Protein AF-A0A7I4YP44-F1 (afdb_monomer_lite)

Structure (mmCIF, N/CA/C/O backbone):
data_AF-A0A7I4YP44-F1
#
_entry.id   AF-A0A7I4YP44-F1
#
loop_
_atom_site.group_PDB
_atom_site.id
_atom_site.type_symbol
_atom_site.label_atom_id
_atom_site.label_alt_id
_atom_site.label_comp_id
_atom_site.label_asym_id
_atom_site.label_entity_id
_atom_site.label_seq_id
_atom_site.pdbx_PDB_ins_code
_atom_site.Cartn_x
_atom_site.Cartn_y
_atom_site.Cartn_z
_atom_site.occupancy
_atom_site.B_iso_or_equiv
_atom_site.auth_seq_id
_atom_site.auth_comp_id
_atom_site.auth_asym_id
_atom_site.auth_atom_id
_atom_site.pdbx_PDB_model_num
ATOM 1 N N . MET A 1 1 ? -16.686 -9.422 32.277 1.00 51.53 1 MET A N 1
ATOM 2 C CA . MET A 1 1 ? -15.886 -10.233 31.337 1.00 51.53 1 MET A CA 1
ATOM 3 C C . MET A 1 1 ? -16.034 -9.745 29.895 1.00 51.53 1 MET A C 1
ATOM 5 O O . MET A 1 1 ? -15.048 -9.213 29.425 1.00 51.53 1 MET A O 1
ATOM 9 N N . ARG A 1 2 ? -17.223 -9.714 29.256 1.00 55.66 2 ARG A N 1
ATOM 10 C CA . ARG A 1 2 ? -17.375 -9.216 27.855 1.00 55.66 2 ARG A CA 1
ATOM 11 C C . ARG A 1 2 ? -16.712 -7.865 27.525 1.00 55.66 2 ARG A C 1
ATOM 13 O O . ARG A 1 2 ? -16.012 -7.774 26.530 1.00 55.66 2 ARG A O 1
ATOM 20 N N . LYS A 1 3 ? -16.858 -6.848 28.385 1.00 57.81 3 LYS A N 1
ATOM 21 C CA . LYS A 1 3 ? -16.250 -5.518 28.158 1.00 57.81 3 LYS A CA 1
ATOM 22 C C . LYS A 1 3 ? -14.714 -5.515 28.151 1.00 57.81 3 LYS A C 1
ATOM 24 O O . LYS A 1 3 ? -14.112 -4.610 27.594 1.00 57.81 3 LYS A O 1
ATOM 29 N N . GLN A 1 4 ? -14.083 -6.483 28.815 1.00 56.94 4 GLN A N 1
ATOM 30 C CA . GLN A 1 4 ? -12.623 -6.562 28.915 1.00 56.94 4 GLN A CA 1
ATOM 31 C C . GLN A 1 4 ? -12.027 -7.254 27.680 1.00 56.94 4 GLN A C 1
ATOM 33 O O . GLN A 1 4 ? -10.955 -6.869 27.216 1.00 56.94 4 GLN A O 1
ATOM 38 N N . ASP A 1 5 ? -12.764 -8.205 27.104 1.00 61.97 5 ASP A N 1
ATOM 39 C CA . ASP A 1 5 ? -12.400 -8.871 25.852 1.00 61.97 5 ASP A CA 1
ATOM 40 C C . ASP A 1 5 ? -12.530 -7.918 24.650 1.00 61.97 5 ASP A C 1
ATOM 42 O O . ASP A 1 5 ? -11.640 -7.879 23.803 1.00 61.97 5 ASP A O 1
ATOM 46 N N . GLU A 1 6 ? -13.578 -7.086 24.610 1.00 61.38 6 GLU A N 1
ATOM 47 C CA . GLU A 1 6 ? -13.774 -6.060 23.570 1.00 61.38 6 GLU A CA 1
ATOM 48 C C . GLU A 1 6 ? -12.644 -5.022 23.568 1.00 61.38 6 GLU A C 1
ATOM 50 O O . GLU A 1 6 ? -12.024 -4.793 22.530 1.00 61.38 6 GLU A O 1
ATOM 55 N N . LEU A 1 7 ? -12.286 -4.489 24.743 1.00 61.34 7 LEU A N 1
ATOM 56 C CA . LEU A 1 7 ? -11.187 -3.525 24.878 1.00 61.34 7 LEU A CA 1
ATOM 57 C C . LEU A 1 7 ? -9.839 -4.105 24.432 1.00 61.34 7 LEU A C 1
ATOM 59 O O . LEU A 1 7 ? -9.040 -3.422 23.797 1.00 61.34 7 LEU A O 1
ATOM 63 N N . THR A 1 8 ? -9.579 -5.375 24.754 1.00 66.12 8 THR A N 1
ATOM 64 C CA . THR A 1 8 ? -8.333 -6.053 24.364 1.00 66.12 8 THR A CA 1
ATOM 65 C C . THR A 1 8 ? -8.270 -6.253 22.848 1.00 66.12 8 THR A C 1
ATOM 67 O O . THR A 1 8 ? -7.208 -6.105 22.235 1.00 66.12 8 THR A O 1
ATOM 70 N N . ASN A 1 9 ? -9.412 -6.545 22.224 1.00 70.12 9 ASN A N 1
ATOM 71 C CA . ASN A 1 9 ? -9.514 -6.738 20.784 1.00 70.12 9 ASN A CA 1
ATOM 72 C C . ASN A 1 9 ? -9.307 -5.419 20.018 1.00 70.12 9 ASN A C 1
ATOM 74 O O . ASN A 1 9 ? -8.533 -5.375 19.062 1.00 70.12 9 ASN A O 1
ATOM 78 N N . GLU A 1 10 ? -9.905 -4.321 20.487 1.00 67.62 10 GLU A N 1
ATOM 79 C CA . GLU A 1 10 ? -9.705 -2.983 19.913 1.00 67.62 10 GLU A CA 1
ATOM 80 C C . GLU A 1 10 ? -8.256 -2.509 20.037 1.00 67.62 10 GLU A C 1
ATOM 82 O O . GLU A 1 10 ? -7.676 -2.016 19.067 1.00 67.62 10 GLU A O 1
ATOM 87 N N . PHE A 1 11 ? -7.628 -2.728 21.195 1.00 72.50 11 PHE A N 1
ATOM 88 C CA . PHE A 1 11 ? -6.229 -2.358 21.410 1.00 72.50 11 PHE A CA 1
ATOM 89 C C . PHE A 1 11 ? -5.282 -3.129 20.483 1.00 72.50 11 PHE A C 1
ATOM 91 O O . PHE A 1 11 ? -4.335 -2.567 19.929 1.00 72.50 11 PHE A O 1
ATOM 98 N N . THR A 1 12 ? -5.568 -4.414 20.264 1.00 76.44 12 THR A N 1
ATOM 99 C CA . THR A 1 12 ? -4.815 -5.264 19.333 1.00 76.44 12 THR A CA 1
ATOM 100 C C . THR A 1 12 ? -4.997 -4.792 17.890 1.00 76.44 12 THR A C 1
ATOM 102 O O . THR A 1 12 ? -4.027 -4.733 17.132 1.00 76.44 12 THR A O 1
ATOM 105 N N . TYR A 1 13 ? -6.214 -4.390 17.515 1.00 74.12 13 TYR A N 1
ATOM 106 C CA . TYR A 1 13 ? -6.522 -3.895 16.174 1.00 74.12 13 TYR A CA 1
ATOM 107 C C . TYR A 1 13 ? -5.831 -2.557 15.879 1.00 74.12 13 TYR A C 1
ATOM 109 O O . TYR A 1 13 ? -5.219 -2.394 14.823 1.00 74.12 13 TYR A O 1
ATOM 117 N N . ILE A 1 14 ? -5.854 -1.624 16.836 1.00 76.25 14 ILE A N 1
ATOM 118 C CA . ILE A 1 14 ? -5.133 -0.347 16.742 1.00 76.25 14 ILE A CA 1
ATOM 119 C C . ILE A 1 14 ? -3.624 -0.599 16.656 1.00 76.25 14 ILE A C 1
ATOM 121 O O . ILE A 1 14 ? -2.954 -0.035 15.791 1.00 76.25 14 ILE A O 1
ATOM 125 N N . GLY A 1 15 ? -3.085 -1.483 17.502 1.00 76.38 15 GLY A N 1
ATOM 126 C CA . GLY A 1 15 ? -1.670 -1.853 17.475 1.00 76.38 15 GLY A CA 1
ATOM 127 C C . GLY A 1 15 ? -1.239 -2.430 16.124 1.00 76.38 15 GLY A C 1
ATOM 128 O O . GLY A 1 15 ? -0.224 -2.009 15.567 1.00 76.38 15 GLY A O 1
ATOM 129 N N . ALA A 1 16 ? -2.039 -3.334 15.553 1.00 78.88 16 ALA A N 1
ATOM 130 C CA . ALA A 1 16 ? -1.795 -3.902 14.230 1.00 78.88 16 ALA A CA 1
ATOM 131 C C . ALA A 1 16 ? -1.863 -2.841 13.117 1.00 78.88 16 ALA A C 1
ATOM 133 O O . ALA A 1 16 ? -0.997 -2.818 12.241 1.00 78.88 16 ALA A O 1
ATOM 134 N N . ALA A 1 17 ? -2.840 -1.931 13.171 1.00 76.75 17 ALA A N 1
ATOM 135 C CA . ALA A 1 17 ? -2.992 -0.836 12.213 1.00 76.75 17 ALA A CA 1
ATOM 136 C C . ALA A 1 17 ? -1.791 0.126 12.239 1.00 76.75 17 ALA A C 1
ATOM 138 O O . ALA A 1 17 ? -1.252 0.480 11.187 1.00 76.75 17 ALA A O 1
ATOM 139 N N . VAL A 1 18 ? -1.323 0.501 13.435 1.00 77.62 18 VAL A N 1
ATOM 140 C CA . VAL A 1 18 ? -0.141 1.358 13.618 1.00 77.62 18 VAL A CA 1
ATOM 141 C C . VAL A 1 18 ? 1.122 0.655 13.125 1.00 77.62 18 VAL A C 1
ATOM 143 O O . VAL A 1 18 ? 1.891 1.241 12.364 1.00 77.62 18 VAL A O 1
ATOM 146 N N . LEU A 1 19 ? 1.328 -0.609 13.504 1.00 81.25 19 LEU A N 1
ATOM 147 C CA . LEU A 1 19 ? 2.489 -1.388 13.072 1.00 81.25 19 LEU A CA 1
ATOM 148 C C . LEU A 1 19 ? 2.529 -1.527 11.543 1.00 81.25 19 LEU A C 1
ATOM 150 O O . LEU A 1 19 ? 3.578 -1.319 10.930 1.00 81.25 19 LEU A O 1
ATOM 154 N N . TYR A 1 20 ? 1.379 -1.796 10.922 1.00 78.31 20 TYR A N 1
ATOM 155 C CA . TYR A 1 20 ? 1.241 -1.850 9.470 1.00 78.31 20 TYR A CA 1
ATOM 156 C C . TYR A 1 20 ? 1.583 -0.507 8.816 1.00 78.31 20 TYR A C 1
ATOM 158 O O . TYR A 1 20 ? 2.376 -0.469 7.876 1.00 78.31 20 TYR A O 1
ATOM 166 N N . ALA A 1 21 ? 1.049 0.604 9.332 1.00 74.25 21 ALA A N 1
ATOM 167 C CA . ALA A 1 21 ? 1.323 1.936 8.797 1.00 74.25 21 ALA A CA 1
ATOM 168 C C . ALA A 1 21 ? 2.810 2.314 8.906 1.00 74.25 21 ALA A C 1
ATOM 170 O O . ALA A 1 21 ? 3.376 2.882 7.967 1.00 74.25 21 ALA A O 1
ATOM 171 N N . VAL A 1 22 ? 3.469 1.966 10.016 1.00 80.62 22 VAL A N 1
ATOM 172 C CA . VAL A 1 22 ? 4.900 2.226 10.233 1.00 80.62 22 VAL A CA 1
ATOM 173 C C . VAL A 1 22 ? 5.757 1.400 9.276 1.00 80.62 22 VAL A C 1
ATOM 175 O O . VAL A 1 22 ? 6.589 1.960 8.560 1.00 80.62 22 VAL A O 1
ATOM 178 N N . ILE A 1 23 ? 5.537 0.084 9.213 1.00 83.75 23 ILE A N 1
ATOM 179 C CA . ILE A 1 23 ? 6.291 -0.805 8.319 1.00 83.75 23 ILE A CA 1
ATOM 180 C C . ILE A 1 23 ? 6.053 -0.411 6.858 1.00 83.75 23 ILE A C 1
ATOM 182 O O . ILE A 1 23 ? 7.015 -0.250 6.104 1.00 83.75 23 ILE A O 1
ATOM 186 N N . GLY A 1 24 ? 4.795 -0.184 6.472 1.00 77.69 24 GLY A N 1
ATOM 187 C CA . GLY A 1 24 ? 4.414 0.258 5.132 1.00 77.69 24 GLY A CA 1
ATOM 188 C C . GLY A 1 24 ? 5.097 1.568 4.743 1.00 77.69 24 GLY A C 1
ATOM 189 O O . GLY A 1 24 ? 5.679 1.664 3.665 1.00 77.69 24 GLY A O 1
ATOM 190 N N . SER A 1 25 ? 5.138 2.546 5.650 1.00 74.12 25 SER A N 1
ATOM 191 C CA . SER A 1 25 ? 5.832 3.820 5.419 1.00 74.12 25 SER A CA 1
ATOM 192 C C . SER A 1 25 ? 7.343 3.638 5.243 1.00 74.12 25 SER A C 1
ATOM 194 O O . SER A 1 25 ? 7.925 4.208 4.321 1.00 74.12 25 SER A O 1
ATOM 196 N N . ILE A 1 26 ? 7.994 2.805 6.065 1.00 81.69 26 ILE A N 1
ATOM 197 C CA . ILE A 1 26 ? 9.434 2.512 5.941 1.00 81.69 26 ILE A CA 1
ATOM 198 C C . ILE A 1 26 ? 9.744 1.850 4.593 1.00 81.69 26 ILE A C 1
ATOM 200 O O . ILE A 1 26 ? 10.704 2.233 3.915 1.00 81.69 26 ILE A O 1
ATOM 204 N N . LEU A 1 27 ? 8.938 0.864 4.194 1.00 79.69 27 LEU A N 1
ATOM 205 C CA . LEU A 1 27 ? 9.089 0.175 2.913 1.00 79.69 27 LEU A CA 1
ATOM 206 C C . LEU A 1 27 ? 8.882 1.139 1.740 1.00 79.69 27 LEU A C 1
ATOM 208 O O . LEU A 1 27 ? 9.709 1.169 0.830 1.00 79.69 27 LEU A O 1
ATOM 212 N N . ASN A 1 28 ? 7.867 1.999 1.813 1.00 77.12 28 ASN A N 1
ATOM 213 C CA . ASN A 1 28 ? 7.595 3.042 0.825 1.00 77.12 28 ASN A CA 1
ATOM 214 C C . ASN A 1 28 ? 8.755 4.041 0.681 1.00 77.12 28 ASN A C 1
ATOM 216 O O . ASN A 1 28 ? 9.134 4.400 -0.435 1.00 77.12 28 ASN A O 1
ATOM 220 N N . VAL A 1 29 ? 9.383 4.454 1.786 1.00 81.31 29 VAL A N 1
ATOM 221 C CA . VAL A 1 29 ? 10.573 5.322 1.752 1.00 81.31 29 VAL A CA 1
ATOM 222 C C . VAL A 1 29 ? 11.753 4.605 1.094 1.00 81.31 29 VAL A C 1
ATOM 224 O O . VAL A 1 29 ? 12.407 5.176 0.218 1.00 81.31 29 VAL A O 1
ATOM 227 N N . LYS A 1 30 ? 12.022 3.345 1.461 1.00 81.00 30 LYS A N 1
ATOM 228 C CA . LYS A 1 30 ? 13.080 2.541 0.822 1.00 81.00 30 LYS A CA 1
ATOM 229 C C . LYS A 1 30 ? 12.843 2.388 -0.679 1.00 81.00 30 LYS A C 1
ATOM 231 O O . LYS A 1 30 ? 13.780 2.524 -1.465 1.00 81.00 30 LYS A O 1
ATOM 236 N N . MET A 1 31 ? 11.595 2.165 -1.069 1.00 76.88 31 MET A N 1
ATOM 237 C CA . MET A 1 31 ? 11.165 2.038 -2.455 1.00 76.88 31 MET A CA 1
ATOM 238 C C . MET A 1 31 ? 11.358 3.345 -3.236 1.00 76.88 31 MET A C 1
ATOM 240 O O . MET A 1 31 ? 11.912 3.315 -4.331 1.00 76.88 31 MET A O 1
ATOM 244 N N . LEU A 1 32 ? 11.034 4.505 -2.652 1.00 78.12 32 LEU A N 1
ATOM 245 C CA . LEU A 1 32 ? 11.340 5.818 -3.240 1.00 78.12 32 LEU A CA 1
ATOM 246 C C . LEU A 1 32 ? 12.845 6.070 -3.388 1.00 78.12 32 LEU A C 1
ATOM 248 O O . LEU A 1 32 ? 13.285 6.625 -4.396 1.00 78.12 32 LEU A O 1
ATOM 252 N N . VAL A 1 33 ? 13.653 5.681 -2.398 1.00 83.06 33 VAL A N 1
ATOM 253 C CA . VAL A 1 33 ? 15.118 5.809 -2.475 1.00 83.06 33 VAL A CA 1
ATOM 254 C C . VAL A 1 33 ? 15.674 4.928 -3.592 1.00 83.06 33 VAL A C 1
ATOM 256 O O . VAL A 1 33 ? 16.513 5.390 -4.370 1.00 83.06 33 VAL A O 1
ATOM 259 N N . TYR A 1 34 ? 15.192 3.690 -3.706 1.00 79.44 34 TYR A N 1
ATOM 260 C CA . TYR A 1 34 ? 15.557 2.781 -4.788 1.00 79.44 34 TYR A CA 1
ATOM 261 C C . TYR A 1 34 ? 15.146 3.347 -6.152 1.00 79.44 34 TYR A C 1
ATOM 263 O O . TYR A 1 34 ? 15.974 3.437 -7.056 1.00 79.44 34 TYR A O 1
ATOM 271 N N . LEU A 1 35 ? 13.916 3.852 -6.264 1.00 76.56 35 LEU A N 1
ATOM 272 C CA . LEU A 1 35 ? 13.407 4.491 -7.473 1.00 76.56 35 LEU A CA 1
ATOM 273 C C . LEU A 1 35 ? 14.268 5.687 -7.897 1.00 76.56 35 LEU A C 1
ATOM 275 O O . LEU A 1 35 ? 14.654 5.796 -9.058 1.00 76.56 35 LEU A O 1
ATOM 279 N N . ARG A 1 36 ? 14.639 6.562 -6.954 1.00 80.62 36 ARG A N 1
ATOM 280 C CA . ARG A 1 36 ? 15.536 7.698 -7.221 1.00 80.62 36 ARG A CA 1
ATOM 281 C C . ARG A 1 36 ? 16.917 7.252 -7.695 1.00 80.62 36 ARG A C 1
ATOM 283 O O . ARG A 1 36 ? 17.500 7.923 -8.542 1.00 80.62 36 ARG A O 1
ATOM 290 N N . ARG A 1 37 ? 17.458 6.153 -7.158 1.00 79.94 37 ARG A N 1
ATOM 291 C CA . ARG A 1 37 ? 18.737 5.585 -7.622 1.00 79.94 37 ARG A CA 1
ATOM 292 C C . ARG A 1 37 ? 18.618 5.056 -9.051 1.00 79.94 37 ARG A C 1
ATOM 294 O O . ARG A 1 37 ? 19.468 5.392 -9.868 1.00 79.94 37 ARG A O 1
ATOM 301 N N . MET A 1 38 ? 17.547 4.325 -9.360 1.00 70.12 38 MET A N 1
ATOM 302 C CA . MET A 1 38 ? 17.274 3.808 -10.708 1.00 70.12 38 MET A CA 1
ATOM 303 C C . MET A 1 38 ? 17.116 4.943 -11.730 1.00 70.12 38 MET A C 1
ATOM 305 O O . MET A 1 38 ? 17.747 4.913 -12.780 1.00 70.12 38 MET A O 1
ATOM 309 N N . LEU A 1 39 ? 16.367 5.997 -11.390 1.00 72.94 39 LEU A N 1
ATOM 310 C CA . LEU A 1 39 ? 16.194 7.177 -12.249 1.00 72.94 39 LEU A CA 1
ATOM 311 C C . LEU A 1 39 ? 17.503 7.950 -12.477 1.00 72.94 39 LEU A C 1
ATOM 313 O O . LEU A 1 39 ? 17.750 8.439 -13.576 1.00 72.94 39 LEU A O 1
ATOM 317 N N . LYS A 1 40 ? 18.368 8.059 -11.459 1.00 75.31 40 LYS A N 1
ATOM 318 C CA . LYS A 1 40 ? 19.690 8.691 -11.612 1.00 75.31 40 LYS A CA 1
ATOM 319 C C . LYS A 1 40 ? 20.614 7.889 -12.527 1.00 75.31 40 LYS A C 1
ATOM 321 O O . LYS A 1 40 ? 21.353 8.492 -13.297 1.00 75.31 40 LYS A O 1
ATOM 326 N N . LEU A 1 41 ? 20.569 6.560 -12.442 1.00 66.88 41 LEU A N 1
ATOM 327 C CA . LEU A 1 41 ? 21.342 5.663 -13.305 1.00 66.88 41 LEU A CA 1
ATOM 328 C C . LEU A 1 41 ? 20.827 5.681 -14.755 1.00 66.88 41 LEU A C 1
ATOM 330 O O . LEU A 1 41 ? 21.632 5.637 -15.682 1.00 66.88 41 LEU A O 1
ATOM 334 N N . SER A 1 42 ? 19.512 5.809 -14.966 1.00 60.28 42 SER A N 1
ATOM 335 C CA . SER A 1 42 ? 18.916 5.783 -16.310 1.00 60.28 42 SER A CA 1
ATOM 336 C C . SER A 1 42 ? 18.941 7.130 -17.052 1.00 60.28 42 SER A C 1
ATOM 338 O O . SER A 1 42 ? 18.679 7.174 -18.255 1.00 60.28 42 SER A O 1
ATOM 340 N N . ASN A 1 43 ? 19.350 8.219 -16.382 1.00 56.53 43 ASN A N 1
ATOM 341 C CA . ASN A 1 43 ? 19.576 9.540 -16.989 1.00 56.53 43 ASN A CA 1
ATOM 342 C C . ASN A 1 43 ? 20.692 9.542 -18.063 1.00 56.53 43 ASN A C 1
ATOM 344 O O . ASN A 1 43 ? 20.899 10.542 -18.746 1.00 56.53 43 ASN A O 1
ATOM 348 N N . SER A 1 44 ? 21.378 8.412 -18.260 1.00 56.94 44 SER A N 1
ATOM 349 C CA . SER A 1 44 ? 22.252 8.144 -19.404 1.00 56.94 44 SER A CA 1
ATOM 350 C C . SER A 1 44 ? 21.429 7.809 -20.666 1.00 56.94 44 SER A C 1
ATOM 352 O O . SER A 1 44 ? 21.434 6.682 -21.144 1.00 56.94 44 SER A O 1
ATOM 354 N N . ALA A 1 45 ? 20.653 8.788 -21.152 1.00 52.44 45 ALA A N 1
ATOM 355 C CA . ALA A 1 45 ? 19.991 8.950 -22.465 1.00 52.44 45 ALA A CA 1
ATOM 356 C C . ALA A 1 45 ? 19.220 7.786 -23.149 1.00 52.44 45 ALA A C 1
ATOM 358 O O . ALA A 1 45 ? 18.573 8.022 -24.171 1.00 52.44 45 ALA A O 1
ATOM 359 N N . ARG A 1 46 ? 19.219 6.549 -22.642 1.00 54.66 46 ARG A N 1
ATOM 360 C CA . ARG A 1 46 ? 18.636 5.385 -23.334 1.00 54.66 46 ARG A CA 1
ATOM 361 C C . ARG A 1 46 ? 17.933 4.431 -22.377 1.00 54.66 46 ARG A C 1
ATOM 363 O O . ARG A 1 46 ? 18.164 3.230 -22.370 1.00 54.66 46 ARG A O 1
ATOM 370 N N . MET A 1 47 ? 17.041 4.991 -21.574 1.00 58.69 47 MET A N 1
ATOM 371 C CA . MET A 1 47 ? 16.177 4.225 -20.688 1.00 58.69 47 MET A CA 1
ATOM 372 C C . MET A 1 47 ? 15.232 3.343 -21.522 1.00 58.69 47 MET A C 1
ATOM 374 O O . MET A 1 47 ? 14.391 3.855 -22.274 1.00 58.69 47 MET A O 1
ATOM 378 N N . ALA A 1 48 ? 15.399 2.023 -21.427 1.00 61.53 48 ALA A N 1
ATOM 379 C CA . ALA A 1 48 ? 14.608 1.061 -22.188 1.00 61.53 48 ALA A CA 1
ATOM 380 C C . ALA A 1 48 ? 13.117 1.184 -21.819 1.00 61.53 48 ALA A C 1
ATOM 382 O O . ALA A 1 48 ? 12.769 1.497 -20.680 1.00 61.53 48 ALA A O 1
ATOM 383 N N . VAL A 1 49 ? 12.207 0.916 -22.765 1.00 65.12 49 VAL A N 1
ATOM 384 C CA . VAL A 1 49 ? 10.742 0.952 -22.532 1.00 65.12 49 VAL A CA 1
ATOM 385 C C . VAL A 1 49 ? 10.345 0.106 -21.312 1.00 65.12 49 VAL A C 1
ATOM 387 O O . VAL A 1 49 ? 9.462 0.481 -20.544 1.00 65.12 49 VAL A O 1
ATOM 390 N N . HIS A 1 50 ? 11.069 -0.992 -21.095 1.00 64.50 50 HIS A N 1
ATOM 391 C CA . HIS A 1 50 ? 10.933 -1.880 -19.944 1.00 64.50 50 HIS A CA 1
ATOM 392 C C . HIS A 1 50 ? 11.205 -1.186 -18.596 1.00 64.50 50 HIS A C 1
ATOM 394 O O . HIS A 1 50 ? 10.399 -1.297 -17.672 1.00 64.50 50 HIS A O 1
ATOM 400 N N . GLU A 1 51 ? 12.259 -0.372 -18.501 1.00 66.44 51 GLU A N 1
ATOM 401 C CA . GLU A 1 51 ? 12.606 0.366 -17.278 1.00 66.44 51 GLU A CA 1
ATOM 402 C C . GLU A 1 51 ? 11.576 1.451 -16.943 1.00 66.44 51 GLU A C 1
ATOM 404 O O . GLU A 1 51 ? 11.274 1.686 -15.772 1.00 66.44 51 GLU A O 1
ATOM 409 N N . LYS A 1 52 ? 10.977 2.082 -17.964 1.00 67.62 52 LYS A N 1
ATOM 410 C CA . LYS A 1 52 ? 9.885 3.056 -17.772 1.00 67.62 52 LYS A CA 1
ATOM 411 C C . LYS A 1 52 ? 8.642 2.383 -17.192 1.00 67.62 52 LYS A C 1
ATOM 413 O O . LYS A 1 52 ? 8.013 2.941 -16.294 1.00 67.62 52 LYS A O 1
ATOM 418 N N . GLY A 1 53 ? 8.343 1.168 -17.655 1.00 72.06 53 GLY A N 1
ATOM 419 C CA . GLY A 1 53 ? 7.293 0.323 -17.091 1.00 72.06 53 GLY A CA 1
ATOM 420 C C . GLY A 1 53 ? 7.537 0.023 -15.613 1.00 72.06 53 GLY A C 1
ATOM 421 O O . GLY A 1 53 ? 6.641 0.239 -14.801 1.00 72.06 53 GLY A O 1
ATOM 422 N N . MET A 1 54 ? 8.758 -0.382 -15.244 1.00 72.31 54 MET A N 1
ATOM 423 C CA . MET A 1 54 ? 9.116 -0.668 -13.845 1.00 72.31 54 MET A CA 1
ATOM 424 C C . MET A 1 54 ? 8.940 0.551 -12.934 1.00 72.31 54 MET A C 1
ATOM 426 O O . MET A 1 54 ? 8.389 0.430 -11.839 1.00 72.31 54 MET A O 1
ATOM 430 N N . VAL A 1 55 ? 9.363 1.733 -13.387 1.00 74.25 55 VAL A N 1
ATOM 431 C CA . VAL A 1 55 ? 9.211 2.999 -12.649 1.00 74.25 55 VAL A CA 1
ATOM 432 C C . VAL A 1 55 ? 7.738 3.335 -12.419 1.00 74.25 55 VAL A C 1
ATOM 434 O O . VAL A 1 55 ? 7.347 3.625 -11.290 1.00 74.25 55 VAL A O 1
ATOM 437 N N . PHE A 1 56 ? 6.914 3.264 -13.465 1.00 77.50 56 PHE A N 1
ATOM 438 C CA . PHE A 1 56 ? 5.483 3.562 -13.379 1.00 77.50 56 PHE A CA 1
ATOM 439 C C . PHE A 1 56 ? 4.758 2.602 -12.430 1.00 77.50 56 PHE A C 1
ATOM 441 O O . PHE A 1 56 ? 4.036 3.020 -11.530 1.00 77.50 56 PHE A O 1
ATOM 448 N N . CYS A 1 57 ? 5.042 1.314 -12.574 1.00 76.25 57 CYS A N 1
ATOM 449 C CA . CYS A 1 57 ? 4.556 0.253 -11.710 1.00 76.25 57 CYS A CA 1
ATOM 450 C C . CYS A 1 57 ? 4.926 0.463 -10.233 1.00 76.25 57 CYS A C 1
ATOM 452 O O . CYS A 1 57 ? 4.089 0.336 -9.342 1.00 76.25 57 CYS A O 1
ATOM 454 N N . THR A 1 58 ? 6.179 0.846 -9.981 1.00 77.06 58 THR A N 1
ATOM 455 C CA . THR A 1 58 ? 6.674 1.186 -8.643 1.00 77.06 58 THR A CA 1
ATOM 456 C C . THR A 1 58 ? 5.897 2.382 -8.078 1.00 77.06 58 THR A C 1
ATOM 458 O O . THR A 1 58 ? 5.422 2.334 -6.950 1.00 77.06 58 THR A O 1
ATOM 461 N N . LEU A 1 59 ? 5.675 3.442 -8.858 1.00 80.56 59 LEU A N 1
ATOM 462 C CA . LEU A 1 59 ? 4.887 4.596 -8.402 1.00 80.56 59 LEU A CA 1
ATOM 463 C C . LEU A 1 59 ? 3.431 4.240 -8.076 1.00 80.56 59 LEU A C 1
ATOM 465 O O . LEU A 1 59 ? 2.893 4.735 -7.087 1.00 80.56 59 LEU A O 1
ATOM 469 N N . ILE A 1 60 ? 2.813 3.361 -8.866 1.00 83.12 60 ILE A N 1
ATOM 470 C CA . ILE A 1 60 ? 1.454 2.871 -8.619 1.00 83.12 60 ILE A CA 1
ATOM 471 C C . ILE A 1 60 ? 1.382 2.112 -7.292 1.00 83.12 60 ILE A C 1
ATOM 473 O O . ILE A 1 60 ? 0.552 2.438 -6.444 1.00 83.12 60 ILE A O 1
ATOM 477 N N . VAL A 1 61 ? 2.266 1.129 -7.089 1.00 81.31 61 VAL A N 1
ATOM 478 C CA . VAL A 1 61 ? 2.306 0.340 -5.847 1.00 81.31 61 VAL A CA 1
ATOM 479 C C . VAL A 1 61 ? 2.555 1.249 -4.643 1.00 81.31 61 VAL A C 1
ATOM 481 O O . VAL A 1 61 ? 1.880 1.116 -3.625 1.00 81.31 61 VAL A O 1
ATOM 484 N N . PHE A 1 62 ? 3.453 2.229 -4.770 1.00 82.31 62 PHE A N 1
ATOM 485 C CA . PHE A 1 62 ? 3.687 3.233 -3.732 1.00 82.31 62 PHE A CA 1
ATOM 486 C C . PHE A 1 62 ? 2.407 4.020 -3.397 1.00 82.31 62 PHE A C 1
ATOM 488 O O . PHE A 1 62 ? 2.058 4.152 -2.223 1.00 82.31 62 PHE A O 1
ATOM 495 N N . GLY A 1 63 ? 1.68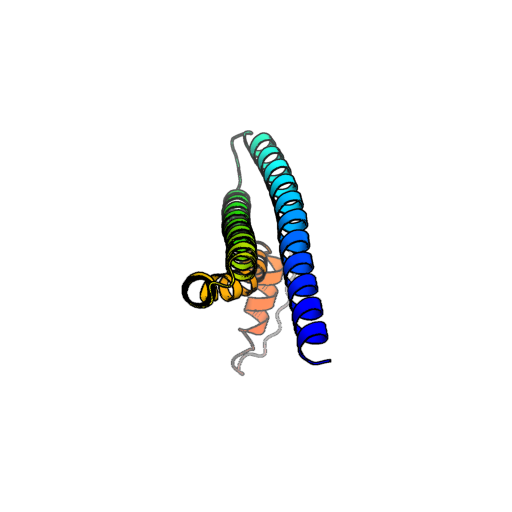5 4.507 -4.412 1.00 83.62 63 GLY A N 1
ATOM 496 C CA . GLY A 1 63 ? 0.446 5.266 -4.233 1.00 83.62 63 GLY A CA 1
ATOM 497 C C . GLY A 1 63 ? -0.618 4.477 -3.471 1.00 83.62 63 GLY A C 1
ATOM 498 O O . GLY A 1 63 ? -1.135 4.957 -2.462 1.00 83.62 63 GLY A O 1
ATOM 499 N N . PHE A 1 64 ? -0.881 3.238 -3.886 1.00 84.69 64 PHE A N 1
ATOM 500 C CA . PHE A 1 64 ? -1.862 2.381 -3.215 1.00 84.69 64 PHE A CA 1
ATOM 501 C C . PHE A 1 64 ? -1.446 1.997 -1.793 1.00 84.69 64 PHE A C 1
ATOM 503 O O . PHE A 1 64 ? -2.275 2.013 -0.883 1.00 84.69 64 PHE A O 1
ATOM 510 N N . THR A 1 65 ? -0.155 1.752 -1.563 1.00 81.75 65 THR A N 1
ATOM 511 C CA . THR A 1 65 ? 0.354 1.455 -0.217 1.00 81.75 65 THR A CA 1
ATOM 512 C C . THR A 1 65 ? 0.178 2.659 0.718 1.00 81.75 65 THR A C 1
ATOM 514 O O . THR A 1 65 ? -0.193 2.492 1.877 1.00 81.75 65 THR A O 1
ATOM 517 N N . MET A 1 66 ? 0.381 3.888 0.229 1.00 83.12 66 MET A N 1
ATOM 518 C CA . MET A 1 66 ? 0.120 5.102 1.014 1.00 83.12 66 MET A CA 1
ATOM 519 C C . MET A 1 66 ? -1.373 5.290 1.310 1.00 83.12 66 MET A C 1
ATOM 521 O O . MET A 1 66 ? -1.720 5.620 2.442 1.00 83.12 66 MET A O 1
ATOM 525 N N . MET A 1 67 ? -2.260 5.021 0.344 1.00 85.69 67 MET A N 1
ATOM 526 C CA . MET A 1 67 ? -3.712 5.068 0.570 1.00 85.69 67 MET A CA 1
ATOM 527 C C . MET A 1 67 ? -4.163 4.061 1.639 1.00 85.69 67 MET A C 1
ATOM 529 O O . MET A 1 67 ? -4.997 4.398 2.479 1.00 85.69 67 MET A O 1
ATOM 533 N N . MET A 1 68 ? -3.569 2.863 1.663 1.00 83.31 68 MET A N 1
ATOM 534 C CA . MET A 1 68 ? -3.794 1.870 2.719 1.00 83.31 68 MET A CA 1
ATOM 535 C C . MET A 1 68 ? -3.329 2.365 4.090 1.00 83.31 68 MET A C 1
ATOM 537 O O . MET A 1 68 ? -4.062 2.241 5.069 1.00 83.31 68 MET A O 1
ATOM 541 N N . CYS A 1 69 ? -2.141 2.970 4.182 1.00 83.38 69 CYS A N 1
ATOM 542 C CA . CYS A 1 69 ? -1.684 3.583 5.432 1.00 83.38 69 CYS A CA 1
ATOM 543 C C . CYS A 1 69 ? -2.673 4.653 5.921 1.00 83.38 69 CYS A C 1
ATOM 545 O O . CYS A 1 69 ? -3.020 4.673 7.101 1.00 83.38 69 CYS A O 1
ATOM 547 N N . THR A 1 70 ? -3.178 5.504 5.020 1.00 85.81 70 THR A N 1
ATOM 548 C CA . THR A 1 70 ? -4.207 6.500 5.348 1.00 85.81 70 THR A CA 1
ATOM 549 C C . THR A 1 70 ? -5.481 5.841 5.872 1.00 85.81 70 THR A C 1
ATOM 551 O O . THR A 1 70 ? -5.992 6.269 6.903 1.00 85.81 70 THR A O 1
ATOM 554 N N . GLN A 1 71 ? -5.963 4.770 5.234 1.00 87.25 71 GLN A N 1
ATOM 555 C CA . GLN A 1 71 ? -7.128 4.019 5.709 1.00 87.25 71 GLN A CA 1
ATOM 556 C C . GLN A 1 71 ? -6.944 3.520 7.147 1.00 87.25 71 GLN A C 1
ATOM 558 O O . GLN A 1 71 ? -7.853 3.660 7.962 1.00 87.25 71 GLN A O 1
ATOM 563 N N . GLN A 1 72 ? -5.777 2.952 7.465 1.00 83.56 72 GLN A N 1
ATOM 564 C CA . GLN A 1 72 ? -5.498 2.411 8.798 1.00 83.56 72 GLN A CA 1
ATOM 565 C C . GLN A 1 72 ? -5.442 3.507 9.866 1.00 83.56 72 GLN A C 1
ATOM 567 O O . GLN A 1 72 ? -5.980 3.327 10.957 1.00 83.56 72 GLN A O 1
ATOM 572 N N . ILE A 1 73 ? -4.864 4.667 9.539 1.00 84.06 73 ILE A N 1
ATOM 573 C CA . ILE A 1 73 ? -4.862 5.836 10.429 1.00 84.06 73 ILE A CA 1
ATOM 574 C C . ILE A 1 73 ? -6.295 6.318 10.675 1.00 84.06 73 ILE A C 1
ATOM 576 O O . ILE A 1 73 ? -6.688 6.513 11.823 1.00 84.06 73 ILE A O 1
ATOM 580 N N . LEU A 1 74 ? -7.095 6.469 9.615 1.00 86.25 74 LEU A N 1
ATOM 581 C CA . LEU A 1 74 ? -8.484 6.917 9.725 1.00 86.25 74 LEU A CA 1
ATOM 582 C C . LEU A 1 74 ? -9.342 5.932 10.529 1.00 86.25 74 LEU A C 1
ATOM 584 O O . LEU A 1 74 ? -10.140 6.361 11.357 1.00 86.25 74 LEU A O 1
ATOM 588 N N . ARG A 1 75 ? -9.145 4.621 10.345 1.00 82.50 75 ARG A N 1
ATOM 589 C CA . ARG A 1 75 ? -9.804 3.585 11.154 1.00 82.50 75 ARG A CA 1
ATOM 590 C C . ARG A 1 75 ? -9.400 3.660 12.620 1.00 82.50 75 ARG A C 1
ATOM 592 O O . ARG A 1 75 ? -10.272 3.620 13.479 1.00 82.50 75 ARG A O 1
ATOM 599 N N . GLY A 1 76 ? -8.109 3.825 12.910 1.00 80.62 76 GLY A N 1
ATOM 600 C CA . GLY A 1 76 ? -7.634 4.033 14.279 1.00 80.62 76 GLY A CA 1
ATOM 601 C C . GLY A 1 76 ? -8.296 5.249 14.935 1.00 80.62 76 GLY A C 1
ATOM 602 O O . GLY A 1 76 ? -8.773 5.154 16.060 1.00 80.62 76 GLY A O 1
ATOM 603 N N . MET A 1 77 ? -8.415 6.362 14.205 1.00 83.50 77 MET A N 1
ATOM 604 C CA . MET A 1 77 ? -9.120 7.562 14.673 1.00 83.50 77 MET A CA 1
ATOM 605 C C . MET A 1 77 ? -10.620 7.325 14.889 1.00 83.50 77 MET A C 1
ATOM 607 O O . MET A 1 77 ? -11.182 7.825 15.862 1.00 83.50 77 MET A O 1
ATOM 611 N N . ALA A 1 78 ? -11.272 6.561 14.009 1.00 85.50 78 ALA A N 1
ATOM 612 C CA . ALA A 1 78 ? -12.687 6.224 14.137 1.00 85.50 78 ALA A CA 1
ATOM 613 C C . ALA A 1 78 ? -12.961 5.381 15.393 1.00 85.50 78 ALA A C 1
ATOM 615 O O . ALA A 1 78 ? -13.919 5.656 16.107 1.00 85.50 78 ALA A O 1
ATOM 616 N N . ILE A 1 79 ? -12.082 4.420 15.699 1.00 81.44 79 ILE A N 1
ATOM 617 C CA . ILE A 1 79 ? -12.159 3.606 16.922 1.00 81.44 79 ILE A CA 1
ATOM 618 C C . ILE A 1 79 ? -11.917 4.481 18.160 1.00 81.44 79 ILE A C 1
ATOM 620 O O . ILE A 1 79 ? -12.695 4.437 19.104 1.00 81.44 79 ILE A O 1
ATOM 624 N N . LEU A 1 80 ? -10.896 5.348 18.144 1.00 81.38 80 LEU A N 1
ATOM 625 C CA . LEU A 1 80 ? -10.600 6.251 19.269 1.00 81.38 80 LEU A CA 1
ATOM 626 C C . LEU A 1 80 ? -11.731 7.241 19.584 1.00 81.38 80 LEU A C 1
ATOM 628 O O . LEU A 1 80 ? -11.849 7.695 20.718 1.00 81.38 80 LEU A O 1
ATOM 632 N N . THR A 1 81 ? -12.527 7.607 18.581 1.00 86.25 81 THR A N 1
ATOM 633 C CA . THR A 1 81 ? -13.663 8.531 18.726 1.00 86.25 81 THR A CA 1
ATOM 634 C C . THR A 1 81 ? -14.998 7.816 18.924 1.00 86.25 81 THR A C 1
ATOM 636 O O . THR A 1 81 ? -16.019 8.492 19.021 1.00 86.25 81 THR A O 1
ATOM 639 N N . ASP A 1 82 ? -14.992 6.478 18.974 1.00 84.00 82 ASP A N 1
ATOM 640 C CA . ASP A 1 82 ? -16.182 5.618 19.011 1.00 84.00 82 ASP A CA 1
ATOM 641 C C . ASP A 1 82 ? -17.208 5.965 17.907 1.00 84.00 82 ASP A C 1
ATOM 643 O O . ASP A 1 82 ? -18.427 5.866 18.059 1.00 84.00 82 ASP A O 1
ATOM 647 N N . ASN A 1 83 ? -16.707 6.435 16.756 1.00 87.94 83 ASN A N 1
ATOM 648 C CA . ASN A 1 83 ? -17.531 6.909 15.651 1.00 87.94 83 ASN A CA 1
ATOM 649 C C . ASN A 1 83 ? -17.734 5.793 14.619 1.00 87.94 83 ASN A C 1
ATOM 651 O O . ASN A 1 83 ? -16.998 5.651 13.634 1.00 87.94 83 ASN A O 1
ATOM 655 N N . THR A 1 84 ? -18.765 4.989 14.862 1.00 84.56 84 THR A N 1
ATOM 656 C CA . THR A 1 84 ? -19.129 3.834 14.030 1.00 84.56 84 THR A CA 1
ATOM 657 C C . THR A 1 84 ? -19.555 4.219 12.610 1.00 84.56 84 THR A C 1
ATOM 659 O O . THR A 1 84 ? -19.203 3.515 11.660 1.00 84.56 84 THR A O 1
ATOM 662 N N . GLU A 1 85 ? -20.237 5.355 12.427 1.00 87.38 85 GLU A N 1
ATOM 663 C CA . GLU A 1 85 ? -20.614 5.860 11.099 1.00 87.38 85 GLU A CA 1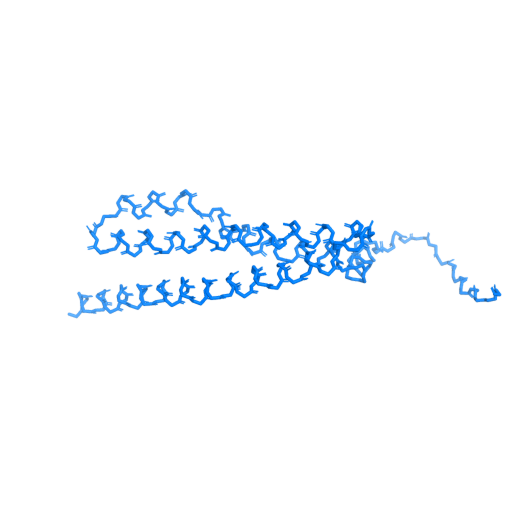
ATOM 664 C C . GLU A 1 85 ? -19.384 6.227 10.270 1.00 87.38 85 GLU A C 1
ATOM 666 O O . GLU A 1 85 ? -19.277 5.842 9.103 1.00 87.38 85 GLU A O 1
ATOM 671 N N . PHE A 1 86 ? -18.411 6.902 10.887 1.00 85.44 86 PHE A N 1
ATOM 672 C CA . PHE A 1 86 ? -17.156 7.250 10.233 1.00 85.44 86 PHE A CA 1
ATOM 673 C C . PHE A 1 86 ? -16.346 6.001 9.866 1.00 85.44 86 PHE A C 1
ATOM 675 O O . PHE A 1 86 ? -15.841 5.900 8.747 1.00 85.44 86 PHE A O 1
ATOM 682 N N . ASN A 1 87 ? -16.287 4.999 10.750 1.00 84.44 87 ASN A N 1
ATOM 683 C CA . A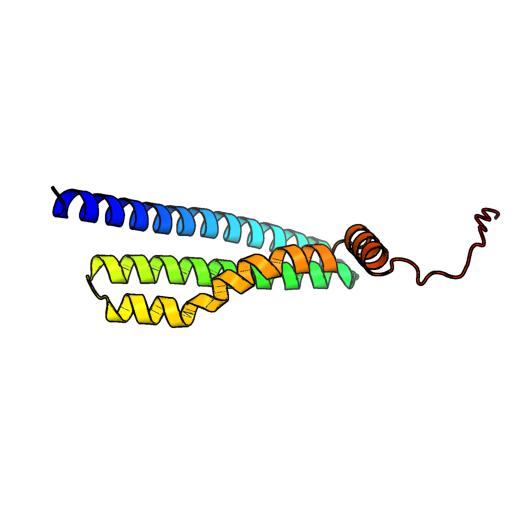SN A 1 87 ? -15.620 3.728 10.459 1.00 84.44 87 ASN A CA 1
ATOM 684 C C . ASN A 1 87 ? -16.268 2.971 9.280 1.00 84.44 87 ASN A C 1
ATOM 686 O O . ASN A 1 87 ? -15.569 2.444 8.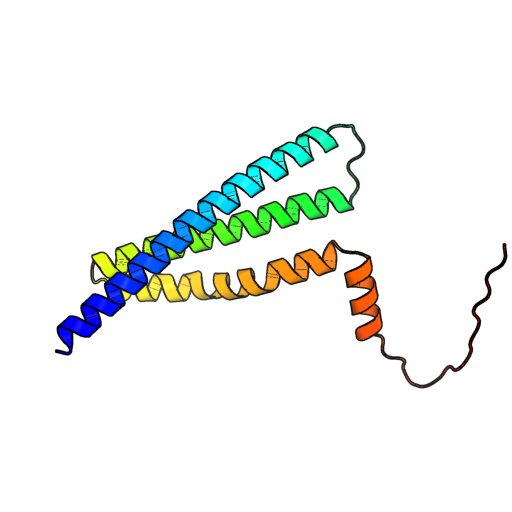403 1.00 84.44 87 ASN A O 1
ATOM 690 N N . ASN A 1 88 ? -17.603 2.946 9.222 1.00 86.75 88 ASN A N 1
ATOM 691 C CA . ASN A 1 88 ? -18.340 2.359 8.101 1.00 86.75 88 ASN A CA 1
ATOM 692 C C . ASN A 1 88 ? -18.101 3.133 6.804 1.00 86.75 88 ASN A C 1
ATOM 694 O O . ASN A 1 88 ? -17.830 2.523 5.768 1.00 86.75 88 ASN A O 1
ATOM 698 N N . TRP A 1 89 ? -18.128 4.466 6.863 1.00 90.75 89 TRP A N 1
ATOM 699 C CA . TRP A 1 89 ? -17.848 5.320 5.713 1.00 90.75 89 TRP A CA 1
ATOM 700 C C . TRP A 1 89 ? -16.451 5.055 5.138 1.00 90.75 89 TRP A C 1
ATOM 702 O O . TRP A 1 89 ? -16.328 4.828 3.930 1.00 90.75 89 TRP A O 1
ATOM 712 N N . ILE A 1 90 ? -15.420 4.983 5.993 1.00 86.88 90 ILE A N 1
ATOM 713 C CA . ILE A 1 90 ? -14.046 4.635 5.590 1.00 86.88 90 ILE A CA 1
ATOM 714 C C . ILE A 1 90 ? -14.023 3.250 4.944 1.00 86.88 90 ILE A C 1
ATOM 716 O O . ILE A 1 90 ? -13.421 3.063 3.890 1.00 86.88 90 ILE A O 1
ATOM 720 N N . THR A 1 91 ? -14.677 2.267 5.563 1.00 84.31 91 THR A N 1
ATOM 721 C CA . THR A 1 91 ? -14.663 0.884 5.079 1.00 84.31 91 THR A CA 1
ATOM 722 C C . THR A 1 91 ? -15.271 0.761 3.689 1.00 84.31 91 THR A C 1
ATOM 724 O O . THR A 1 91 ? -14.663 0.121 2.839 1.00 84.31 91 THR A O 1
ATOM 727 N N . ILE A 1 92 ? -16.403 1.415 3.429 1.00 87.50 92 ILE A N 1
ATOM 728 C CA . ILE A 1 92 ? -17.059 1.396 2.115 1.00 87.50 92 ILE A CA 1
ATOM 729 C C . ILE A 1 92 ? -16.183 2.085 1.059 1.00 87.50 92 ILE A C 1
ATOM 731 O O . ILE A 1 92 ? -15.979 1.540 -0.024 1.00 87.50 92 ILE A O 1
ATOM 735 N N . HIS A 1 93 ? -15.615 3.252 1.378 1.00 84.31 93 HIS A N 1
ATOM 736 C CA . HIS A 1 93 ? -14.849 4.043 0.408 1.00 84.31 93 HIS A CA 1
ATOM 737 C C . HIS A 1 93 ? -13.461 3.477 0.107 1.00 84.31 93 HIS A C 1
ATOM 739 O O . HIS A 1 93 ? -12.929 3.735 -0.970 1.00 84.31 93 HIS A O 1
ATOM 745 N N . TYR A 1 94 ? -12.875 2.712 1.029 1.00 83.06 94 TYR A N 1
ATOM 746 C CA . TYR A 1 94 ? -11.538 2.135 0.878 1.00 83.06 94 TYR A CA 1
ATOM 747 C C . TYR A 1 94 ? -11.547 0.622 0.620 1.00 83.06 94 TYR A C 1
ATOM 749 O O . TYR A 1 94 ? -10.481 0.032 0.454 1.00 83.06 94 TYR A O 1
ATOM 757 N N . TYR A 1 95 ? -12.719 -0.021 0.560 1.00 82.06 95 TYR A N 1
ATOM 758 C CA . TYR A 1 95 ? -12.837 -1.470 0.354 1.00 82.06 95 TYR A CA 1
ATOM 759 C C . TYR A 1 95 ? -12.051 -1.954 -0.874 1.00 82.06 95 TYR A C 1
ATOM 761 O O . TYR A 1 95 ? -11.228 -2.861 -0.769 1.00 82.06 95 TYR A O 1
ATOM 769 N N . TRP A 1 96 ? -12.232 -1.269 -2.004 1.00 84.00 96 TRP A N 1
ATOM 770 C CA . TRP A 1 96 ? -11.616 -1.606 -3.290 1.00 84.00 96 TRP A CA 1
ATOM 771 C C . TRP A 1 96 ? -10.082 -1.503 -3.291 1.00 84.00 96 TRP A C 1
ATOM 773 O O . TRP A 1 96 ? -9.421 -2.123 -4.121 1.00 84.00 96 TRP A O 1
ATOM 783 N N . ILE A 1 97 ? -9.487 -0.741 -2.366 1.00 83.31 97 ILE A N 1
ATOM 784 C CA . ILE A 1 97 ? -8.030 -0.557 -2.313 1.00 83.31 97 ILE A CA 1
ATOM 785 C C . ILE A 1 97 ? -7.332 -1.860 -1.920 1.00 83.31 97 ILE A C 1
ATOM 787 O O . ILE A 1 97 ? -6.254 -2.155 -2.439 1.00 83.31 97 ILE A O 1
ATOM 791 N N . ASN A 1 98 ? -7.963 -2.673 -1.069 1.00 77.88 98 ASN A N 1
ATOM 792 C CA . ASN A 1 98 ? -7.443 -3.994 -0.720 1.00 77.88 98 ASN A CA 1
ATOM 793 C C . ASN A 1 98 ? -7.353 -4.899 -1.952 1.00 77.88 98 ASN A C 1
ATOM 795 O O . ASN A 1 98 ? -6.305 -5.499 -2.193 1.00 77.88 98 ASN A O 1
ATOM 799 N N . ASP A 1 99 ? -8.409 -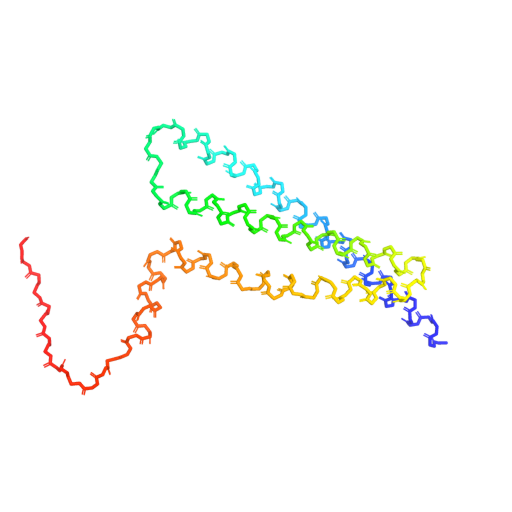4.940 -2.764 1.00 81.69 99 ASP A N 1
ATOM 800 C CA . ASP A 1 99 ? -8.452 -5.764 -3.977 1.00 81.69 99 ASP A CA 1
ATOM 801 C C . ASP A 1 99 ? -7.374 -5.331 -4.975 1.00 81.69 99 ASP A C 1
ATOM 803 O O . ASP A 1 99 ? -6.665 -6.153 -5.565 1.00 81.69 99 ASP A O 1
ATOM 807 N N . VAL A 1 100 ? -7.181 -4.019 -5.109 1.00 81.81 100 VAL A N 1
ATOM 808 C CA . VAL A 1 100 ? -6.136 -3.446 -5.955 1.00 81.81 100 VAL A CA 1
ATOM 809 C C . VAL A 1 100 ? -4.735 -3.794 -5.440 1.00 81.81 100 VAL A C 1
ATOM 811 O O . VAL A 1 100 ? -3.870 -4.162 -6.233 1.00 81.81 100 VAL A O 1
ATOM 814 N N . MET A 1 101 ? -4.504 -3.755 -4.127 1.00 78.38 101 MET A N 1
ATOM 815 C CA . MET A 1 101 ? -3.215 -4.105 -3.520 1.00 78.38 101 MET A CA 1
ATOM 816 C C . MET A 1 101 ? -2.852 -5.585 -3.647 1.00 78.38 101 MET A C 1
ATOM 818 O O . MET A 1 101 ? -1.668 -5.913 -3.688 1.00 78.38 101 MET A O 1
ATOM 822 N N . VAL A 1 102 ? -3.839 -6.477 -3.730 1.00 76.75 102 VAL A N 1
ATOM 823 C CA . VAL A 1 102 ? -3.607 -7.907 -3.984 1.00 76.75 102 VAL A CA 1
ATOM 824 C C . VAL A 1 102 ? -3.361 -8.167 -5.471 1.00 76.75 102 VAL A C 1
ATOM 826 O O . VAL A 1 102 ? -2.532 -9.003 -5.823 1.00 76.75 102 VAL A O 1
ATOM 829 N N . THR A 1 103 ? -4.041 -7.428 -6.349 1.00 81.00 103 THR A N 1
ATOM 830 C CA . THR A 1 103 ? -4.034 -7.694 -7.796 1.00 81.00 103 THR A CA 1
ATOM 831 C C . THR A 1 103 ? -2.877 -7.013 -8.522 1.00 81.00 103 THR A C 1
ATOM 833 O O . THR A 1 103 ? -2.265 -7.600 -9.413 1.00 81.00 103 THR A O 1
ATOM 836 N N . ILE A 1 104 ? -2.530 -5.778 -8.149 1.00 78.31 104 ILE A N 1
ATOM 837 C CA . ILE A 1 104 ? -1.506 -5.013 -8.863 1.00 78.31 104 ILE A CA 1
ATOM 838 C C . ILE A 1 104 ? -0.133 -5.678 -8.768 1.00 78.31 104 ILE A C 1
ATOM 840 O O . ILE A 1 104 ? 0.422 -5.939 -9.833 1.00 78.31 104 ILE A O 1
ATOM 844 N N . PRO A 1 105 ? 0.440 -6.011 -7.596 1.00 73.50 105 PRO A N 1
ATOM 845 C CA . PRO A 1 105 ? 1.788 -6.579 -7.519 1.00 73.50 105 PRO A CA 1
ATOM 846 C C . PRO A 1 105 ? 2.032 -7.803 -8.429 1.00 73.50 105 PRO A C 1
ATOM 848 O O . PRO A 1 105 ? 3.010 -7.766 -9.183 1.00 73.50 105 PRO A O 1
ATOM 851 N N . PRO A 1 106 ? 1.162 -8.835 -8.473 1.00 71.12 106 PRO A N 1
ATOM 852 C CA . PRO A 1 106 ? 1.344 -9.960 -9.389 1.00 71.12 106 PRO A CA 1
ATOM 853 C C . PRO A 1 106 ? 1.152 -9.569 -10.861 1.00 71.12 106 PRO A C 1
ATOM 855 O O . PRO A 1 106 ? 1.951 -9.988 -11.698 1.00 71.12 106 PRO A O 1
ATOM 858 N N . CYS A 1 107 ? 0.179 -8.712 -11.203 1.00 69.88 107 CYS A N 1
ATOM 859 C CA . CYS A 1 107 ? 0.038 -8.194 -12.574 1.00 69.88 107 CYS A CA 1
ATOM 860 C C . CYS A 1 107 ? 1.283 -7.416 -13.017 1.00 69.88 107 CYS A C 1
ATOM 862 O O . CYS A 1 107 ? 1.735 -7.520 -14.155 1.00 69.88 107 CYS A O 1
ATOM 864 N N . THR A 1 108 ? 1.872 -6.675 -12.087 1.00 69.06 108 THR A N 1
ATOM 865 C CA . THR A 1 108 ? 3.089 -5.899 -12.289 1.00 69.06 108 THR A CA 1
ATOM 866 C C . THR A 1 108 ? 4.274 -6.821 -12.573 1.00 69.06 108 THR A C 1
ATOM 868 O O . THR A 1 108 ? 5.001 -6.628 -13.544 1.00 69.06 108 THR A O 1
ATOM 871 N N . GLN A 1 109 ? 4.446 -7.870 -11.765 1.00 67.44 109 GLN A N 1
ATOM 872 C CA . GLN A 1 109 ? 5.480 -8.886 -11.965 1.00 67.44 109 GLN A CA 1
ATOM 873 C C . GLN A 1 109 ? 5.303 -9.640 -13.286 1.00 67.44 109 GLN A C 1
ATOM 875 O O . GLN A 1 109 ? 6.288 -9.894 -13.974 1.00 67.44 109 GLN A O 1
ATOM 880 N N . LEU A 1 110 ? 4.066 -9.947 -13.673 1.00 65.50 110 LEU A N 1
ATOM 881 C CA . LEU A 1 110 ? 3.754 -10.633 -14.925 1.00 65.50 110 LEU A CA 1
ATOM 882 C C . LEU A 1 110 ? 4.032 -9.754 -16.153 1.00 65.50 110 LEU A C 1
ATOM 884 O O . LEU A 1 110 ? 4.551 -10.242 -17.153 1.00 65.50 110 LEU A O 1
ATOM 888 N N . LEU A 1 111 ? 3.742 -8.452 -16.085 1.00 64.81 111 LEU A N 1
ATOM 889 C CA . LEU A 1 111 ? 4.024 -7.513 -17.176 1.00 64.81 111 LEU A CA 1
ATOM 890 C C . LEU A 1 111 ? 5.521 -7.212 -17.325 1.00 64.81 111 LEU A C 1
ATOM 892 O O . LEU A 1 111 ? 5.997 -7.007 -18.445 1.00 64.81 111 LEU A O 1
ATOM 896 N N . LEU A 1 112 ? 6.258 -7.194 -16.212 1.00 62.75 112 LEU A N 1
ATOM 897 C CA . LEU A 1 112 ? 7.676 -6.841 -16.180 1.00 62.75 112 LEU A CA 1
ATOM 898 C C . LEU A 1 112 ? 8.608 -8.042 -16.369 1.00 62.75 112 LEU A C 1
ATOM 900 O O . LEU A 1 112 ? 9.701 -7.873 -16.898 1.00 62.75 112 LEU A O 1
ATOM 904 N N . ASN A 1 113 ? 8.223 -9.255 -15.982 1.00 66.81 113 ASN A N 1
ATOM 905 C CA . ASN A 1 113 ? 9.072 -10.427 -16.162 1.00 66.81 113 ASN A CA 1
ATOM 906 C C . ASN A 1 113 ? 8.729 -11.133 -17.483 1.00 66.81 113 ASN A C 1
ATOM 908 O O . ASN A 1 113 ? 7.703 -11.800 -17.604 1.00 66.81 113 ASN A O 1
ATOM 912 N N . SER A 1 114 ? 9.604 -10.997 -18.483 1.00 63.56 114 SER A N 1
ATOM 913 C CA . SER A 1 114 ? 9.413 -11.606 -19.804 1.00 63.56 114 SER A CA 1
ATOM 914 C C . SER A 1 114 ? 9.363 -13.133 -19.766 1.00 63.56 114 SER A C 1
ATOM 916 O O . SER A 1 114 ? 8.656 -13.720 -20.584 1.00 63.56 114 SER A O 1
ATOM 918 N N . GLU A 1 115 ? 10.063 -13.776 -18.828 1.00 63.31 115 GLU A N 1
ATOM 919 C CA . GLU A 1 115 ? 10.008 -15.231 -18.646 1.00 63.31 115 GLU A CA 1
ATOM 920 C C . GLU A 1 115 ? 8.690 -15.660 -18.008 1.00 63.31 115 GLU A C 1
ATOM 922 O O . GLU A 1 115 ? 8.046 -16.591 -18.485 1.00 63.31 115 GLU A O 1
ATOM 927 N N . LEU A 1 116 ? 8.233 -14.918 -16.996 1.00 59.91 116 LEU A N 1
ATOM 928 C CA . LEU A 1 116 ? 6.953 -15.171 -16.333 1.00 59.91 116 LEU A CA 1
ATOM 929 C C . LEU A 1 116 ? 5.776 -14.956 -17.289 1.00 59.91 116 LEU A C 1
ATOM 931 O O . LEU A 1 116 ? 4.846 -15.759 -17.313 1.00 59.91 116 LEU A O 1
ATOM 935 N N . ARG A 1 117 ? 5.848 -13.914 -18.129 1.00 65.62 117 ARG A N 1
ATOM 936 C CA . ARG A 1 117 ? 4.884 -13.652 -19.202 1.00 65.62 117 ARG A CA 1
ATOM 937 C C . ARG A 1 117 ? 4.872 -14.777 -20.227 1.00 65.62 117 ARG A C 1
ATOM 939 O O . ARG A 1 117 ? 3.801 -15.215 -20.625 1.00 65.62 117 ARG A O 1
ATOM 946 N N . ARG A 1 118 ? 6.047 -15.258 -20.647 1.00 63.44 118 ARG A N 1
ATOM 947 C CA . ARG A 1 118 ? 6.160 -16.364 -21.608 1.00 63.44 118 ARG A CA 1
ATOM 948 C C . ARG A 1 118 ? 5.596 -17.661 -21.028 1.00 63.44 118 ARG A C 1
ATOM 950 O O . ARG A 1 118 ? 4.835 -18.325 -21.720 1.00 63.44 118 ARG A O 1
ATOM 957 N N . GLY A 1 119 ? 5.889 -17.961 -19.762 1.00 65.75 119 GLY A N 1
ATOM 958 C CA . GLY A 1 119 ? 5.327 -19.106 -19.043 1.00 65.75 119 GLY A CA 1
ATOM 959 C C . GLY A 1 119 ? 3.809 -19.014 -18.858 1.00 65.75 119 GLY A C 1
ATOM 960 O O . GLY A 1 119 ? 3.111 -19.990 -19.104 1.00 65.75 119 GLY A O 1
ATOM 961 N N . HIS A 1 120 ? 3.271 -17.837 -18.516 1.00 62.81 120 HIS A N 1
ATOM 962 C CA . HIS A 1 120 ? 1.820 -17.622 -18.436 1.00 62.81 120 HIS A CA 1
ATOM 963 C C . HIS A 1 120 ? 1.141 -17.722 -19.804 1.00 62.81 120 HIS A C 1
ATOM 965 O O . HIS A 1 120 ? 0.118 -18.388 -19.927 1.00 62.81 120 HIS A O 1
ATOM 971 N N . CYS A 1 121 ? 1.711 -17.115 -20.849 1.00 63.50 121 CYS A N 1
ATOM 972 C CA . CYS A 1 121 ? 1.190 -17.260 -22.204 1.00 63.50 121 CYS A CA 1
ATOM 973 C C . CYS A 1 121 ? 1.182 -18.728 -22.629 1.00 63.50 121 CYS A C 1
ATOM 975 O O . CYS A 1 121 ? 0.173 -19.156 -23.166 1.00 63.50 121 CYS A O 1
ATOM 977 N N . GLN A 1 122 ? 2.234 -19.504 -22.345 1.00 64.88 122 GLN A N 1
ATOM 978 C CA . GLN A 1 122 ? 2.294 -20.949 -22.615 1.00 64.88 122 GLN A CA 1
ATOM 979 C C . GLN A 1 122 ? 1.278 -21.758 -21.800 1.00 64.88 122 GLN A C 1
ATOM 981 O O . GLN A 1 122 ? 0.711 -22.714 -22.314 1.00 64.88 122 GLN A O 1
ATOM 986 N N . LEU A 1 123 ? 0.997 -21.357 -20.558 1.00 66.44 123 LEU A N 1
ATOM 987 C CA . LEU A 1 123 ? -0.029 -21.990 -19.726 1.00 66.44 123 LEU A CA 1
ATOM 988 C C . LEU A 1 123 ? -1.443 -21.774 -20.295 1.00 66.44 123 LEU A C 1
ATOM 990 O O . LEU A 1 123 ? -2.253 -22.696 -20.297 1.00 66.44 123 LEU A O 1
ATOM 994 N N . PHE A 1 124 ? -1.729 -20.570 -20.803 1.00 65.25 124 PHE A N 1
ATOM 995 C CA . PHE A 1 124 ? -3.009 -20.240 -21.445 1.00 65.25 124 PHE A CA 1
ATOM 996 C C . PHE A 1 124 ? -3.086 -20.659 -22.917 1.00 65.25 124 PHE A C 1
ATOM 998 O O . PHE A 1 124 ? -4.179 -20.799 -23.456 1.00 65.25 124 PHE A O 1
ATOM 1005 N N . SER A 1 125 ? -1.942 -20.902 -23.555 1.00 57.16 125 SER A N 1
ATOM 1006 C CA . SER A 1 125 ? -1.837 -21.592 -24.840 1.00 57.16 125 SER A CA 1
ATOM 1007 C C . SER A 1 125 ? -1.519 -23.064 -24.604 1.00 57.16 125 SER A C 1
ATOM 1009 O O . SER A 1 125 ? -0.532 -23.598 -25.104 1.00 57.16 125 SER A O 1
ATOM 1011 N N . MET A 1 126 ? -2.383 -23.755 -23.852 1.00 49.91 126 MET A N 1
ATOM 1012 C CA . MET A 1 126 ? -2.473 -25.194 -24.067 1.00 49.91 126 MET A CA 1
ATOM 1013 C C . MET A 1 126 ? -2.917 -25.444 -25.516 1.00 49.91 126 MET A C 1
ATOM 1015 O O . MET A 1 126 ? -3.756 -24.706 -26.041 1.00 49.91 126 MET A O 1
ATOM 1019 N N . PRO A 1 127 ? -2.326 -26.449 -26.178 1.00 47.31 127 PRO A N 1
ATOM 1020 C CA . PRO A 1 127 ? -2.515 -26.677 -27.596 1.00 47.31 127 PRO A CA 1
ATOM 1021 C C . PRO A 1 127 ? -3.978 -27.026 -27.851 1.00 47.31 127 PRO A C 1
ATOM 1023 O O . PRO A 1 127 ? -4.499 -27.996 -27.298 1.00 47.31 127 PRO A O 1
ATOM 1026 N N . THR A 1 128 ? -4.633 -26.280 -28.741 1.00 43.16 128 THR A N 1
ATOM 1027 C CA . THR A 1 128 ? -5.703 -26.872 -29.540 1.00 43.16 128 THR A CA 1
ATOM 1028 C C . THR A 1 128 ? -5.122 -28.140 -30.150 1.00 43.16 128 THR A C 1
ATOM 1030 O O . THR A 1 128 ? -4.141 -28.091 -30.891 1.00 43.16 128 THR A O 1
ATOM 1033 N N . THR A 1 129 ? -5.659 -29.282 -29.742 1.00 43.34 129 THR A N 1
ATOM 1034 C CA . THR A 1 129 ? -5.332 -30.611 -30.246 1.00 43.34 129 THR A CA 1
ATOM 1035 C C . THR A 1 129 ? -5.435 -30.646 -31.767 1.00 43.34 129 THR A C 1
ATOM 1037 O O . THR A 1 129 ? -6.510 -30.914 -32.289 1.00 43.34 129 THR A O 1
ATOM 1040 N N . SER A 1 130 ? -4.330 -30.371 -32.456 1.00 40.97 130 SER A N 1
ATOM 1041 C CA . SER A 1 130 ? -3.969 -30.877 -33.783 1.00 40.97 130 SER A CA 1
ATOM 1042 C C . SER A 1 130 ? -2.741 -30.111 -34.270 1.00 40.97 130 SER A C 1
ATOM 1044 O O . SER A 1 130 ? -2.885 -29.117 -34.964 1.00 40.97 130 SER A O 1
ATOM 1046 N N . GLU A 1 131 ? -1.547 -30.533 -33.864 1.00 37.28 131 GLU A N 1
ATOM 1047 C CA . GLU A 1 131 ? -0.364 -30.577 -34.738 1.00 37.28 131 GLU A CA 1
ATOM 1048 C C . GLU A 1 131 ? 0.819 -31.112 -33.930 1.00 37.28 131 GLU A C 1
ATOM 1050 O O . GLU A 1 131 ? 1.620 -30.398 -33.329 1.00 37.28 131 GLU A O 1
ATOM 1055 N N . GLN A 1 132 ? 0.919 -32.441 -33.919 1.00 40.22 132 GLN A N 1
ATOM 1056 C CA . GLN A 1 132 ? 2.224 -33.076 -33.876 1.00 40.22 132 GLN A CA 1
ATOM 1057 C C . GLN A 1 132 ? 3.002 -32.614 -35.112 1.00 40.22 132 GLN A C 1
ATOM 1059 O O . GLN A 1 132 ? 2.744 -33.073 -36.221 1.00 40.22 132 GLN A O 1
ATOM 1064 N N . SER A 1 133 ? 3.985 -31.748 -34.918 1.00 33.38 133 SER A N 1
ATOM 1065 C CA . SER A 1 133 ? 5.255 -31.868 -35.625 1.00 33.38 133 SER A CA 1
ATOM 1066 C C . SER A 1 133 ? 6.332 -31.164 -34.822 1.00 33.38 133 SER A C 1
ATOM 1068 O O . SER A 1 133 ? 6.485 -29.947 -34.837 1.00 33.38 133 SER A O 1
ATOM 1070 N N . CYS A 1 134 ? 7.088 -31.989 -34.099 1.00 39.44 134 CYS A N 1
ATOM 1071 C CA . CYS A 1 134 ? 8.482 -31.724 -33.806 1.00 39.44 134 CYS A CA 1
ATOM 1072 C C . CYS A 1 134 ? 9.158 -31.081 -35.018 1.00 39.44 134 CYS A C 1
ATOM 1074 O O . CYS A 1 134 ? 9.279 -31.744 -36.040 1.00 39.44 134 CYS A O 1
ATOM 1076 N N . GLN A 1 135 ? 9.703 -29.880 -34.856 1.00 32.44 135 GLN A N 1
ATOM 1077 C CA . GLN A 1 135 ? 11.013 -29.560 -35.412 1.00 32.44 135 GLN A CA 1
ATOM 1078 C C . GLN A 1 135 ? 11.749 -28.621 -34.457 1.00 32.44 135 GLN A C 1
ATOM 1080 O O . GLN A 1 135 ? 11.624 -27.402 -34.496 1.00 32.44 135 GLN A O 1
ATOM 1085 N N . ILE A 1 136 ? 12.544 -29.237 -33.581 1.00 43.41 136 ILE A N 1
ATOM 1086 C CA . ILE A 1 136 ? 13.769 -28.618 -33.090 1.00 43.41 136 ILE A CA 1
ATOM 1087 C C . ILE A 1 136 ? 14.738 -28.679 -34.271 1.00 43.41 136 ILE A C 1
ATOM 1089 O O . ILE A 1 136 ? 15.231 -29.753 -34.600 1.00 43.41 136 ILE A O 1
ATOM 1093 N N . HIS A 1 137 ? 15.001 -27.541 -34.902 1.00 31.11 137 HIS A N 1
ATOM 1094 C CA . HIS A 1 137 ? 16.177 -27.357 -35.743 1.00 31.11 137 HIS A CA 1
ATOM 1095 C C .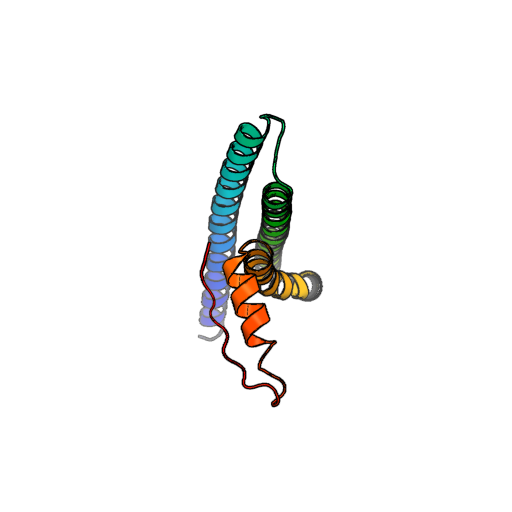 HIS A 1 137 ? 16.973 -26.177 -35.182 1.00 31.11 137 HIS A C 1
ATOM 1097 O O . HIS A 1 137 ? 16.643 -25.014 -35.391 1.00 31.11 137 HIS A O 1
ATOM 1103 N N . PHE A 1 138 ? 18.004 -26.517 -34.405 1.00 38.19 138 PHE A N 1
ATOM 1104 C CA . PHE A 1 138 ? 19.232 -25.725 -34.339 1.00 38.19 138 PHE A CA 1
ATOM 1105 C C . PHE A 1 138 ? 19.994 -25.873 -35.674 1.00 38.19 138 PHE A C 1
ATOM 1107 O O . PHE A 1 138 ? 19.671 -26.780 -36.438 1.00 38.19 138 PHE A O 1
ATOM 1114 N N . TYR A 1 139 ? 21.010 -25.023 -35.882 1.00 31.97 139 TYR A N 1
ATOM 1115 C CA . TYR A 1 139 ? 21.793 -24.702 -37.100 1.00 31.97 139 TYR A CA 1
ATOM 1116 C C . TYR A 1 139 ? 21.257 -23.430 -37.787 1.00 31.97 139 TYR A C 1
ATOM 1118 O O . TYR A 1 139 ? 20.128 -23.427 -38.262 1.00 31.97 139 TYR A O 1
ATOM 1126 N N . VAL A 1 140 ? 21.972 -22.299 -37.847 1.00 37.75 140 VAL A N 1
ATOM 1127 C CA . VAL A 1 140 ? 23.422 -21.998 -37.793 1.00 37.75 140 VAL A CA 1
ATOM 1128 C C . VAL A 1 140 ? 23.662 -20.724 -36.984 1.00 37.75 140 VAL A C 1
ATOM 1130 O O . VAL A 1 140 ? 22.834 -19.797 -37.113 1.00 37.75 140 VAL A O 1
#

Organism: Haemonchus contortus (NCBI:txid6289)

pLDDT: mean 70.93, std 14.3, range [31.11, 90.75]

Secondary structure (DSSP, 8-state):
-HHHHHHHHHHHHHHHHHHHHHHHHHHHHHHHHHHHHHHHHHTSS---HHHHHHHHHHHHHHHHHHHHHHHHHHHHHHHHTT-HHHHHHHHHHHHHHHHHHHHHHHHHHHHH-HHHHHHHHHHH----S-----------

Foldseek 3Di:
DVVVVVVVVLVVLLVVLVVLLVVLVVVLVVLVVVLVVLVVVCVPPCQDPLNVLVSVLSVVLSVLSVVSNVLSVQCSVCVVVVPPVSNVVSCVVCVVSVVCNVPSVVVSCCVNDPVNVVVVVVVVCPDPPDDDDDDPDDDD

Radius of gyration: 22.99 Å; chains: 1; bounding box: 44×43×69 Å

Sequence (140 aa):
MRKQDELTNEFTYIGAAVLYAVIGSILNVKMLVYLRRMLKLSNSARMAVHEKGMVFCTLIVFGFTMMMCTQQILRGMAILTDNTEFNNWITIHYYWINDVMVTIPPCTQLLLNSELRRGHCQLFSMPTTSEQSCQIHFYV